Protein AF-A0A5K1G0Y9-F1 (afdb_monomer)

Radius of gyration: 35.37 Å; Cα contacts (8 Å, |Δi|>4): 21; chains: 1; bounding box: 94×56×49 Å

Solvent-accessible surface area (backbone atoms only — not comparable to full-atom values): 6385 Å² total; per-residue (Å²): 86,58,79,58,20,78,75,37,90,98,45,47,35,66,55,52,48,52,44,41,72,70,52,48,51,59,59,64,69,63,53,82,73,71,92,71,69,90,69,72,79,74,79,85,75,79,78,84,72,85,70,90,76,77,75,49,70,69,56,53,50,49,50,48,64,77,64,52,82,66,84,86,76,82,82,73,78,88,80,85,73,87,82,86,90,87,77,90,86,87,135

pLDDT: mean 72.18, std 16.11, range [39.22, 95.25]

Sequence (91 aa):
WSLIAGRMPGRTANGVKNYWNSYLAKRVSAKPAAPELPAAPPPRTVVYRPQAHRVSMRMRELLREMYSPMDQRRLIPPSSSQPLDGAKMAD

Secondary structure (DSSP, 8-state):
-HHHHTTSTT--HHHHHHHIIIIIHHHHHTS---------PPP-------------HHHHHHHHHHT----TTS-----------------

Foldseek 3Di:
DQVVQVVPPPDHPVNVVVCCVPPVVVVVVPPPDDPDDPDDDDPPPPPDDDDPDDQDPVNVVVCCVVPVPDDPPPPDDPDDDDDDDDDDDDD

Organism: NCBI:txid210225

Structure (mmCIF, N/CA/C/O backbone):
data_AF-A0A5K1G0Y9-F1
#
_entry.id   AF-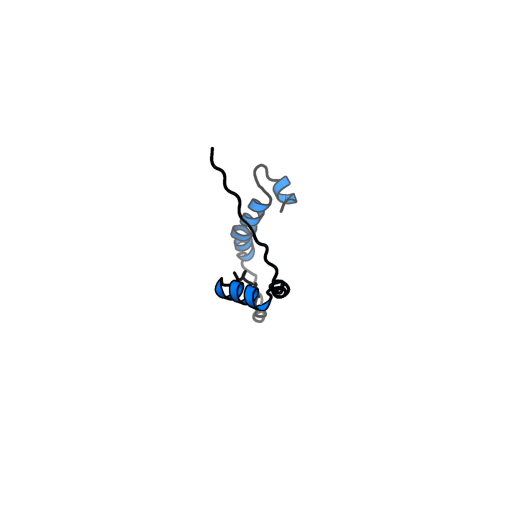A0A5K1G0Y9-F1
#
loop_
_atom_site.group_PDB
_atom_site.id
_atom_site.type_symbol
_atom_site.label_atom_id
_atom_site.label_alt_id
_atom_site.label_comp_id
_atom_site.label_asym_id
_atom_site.label_entity_id
_atom_site.label_seq_id
_atom_site.pdbx_PDB_ins_code
_atom_site.Cartn_x
_atom_site.Cartn_y
_atom_site.Cartn_z
_atom_site.occupancy
_atom_site.B_iso_or_equiv
_atom_site.auth_seq_id
_atom_site.auth_comp_id
_atom_site.auth_asym_id
_atom_site.auth_atom_id
_atom_site.pdbx_PDB_model_num
ATOM 1 N N . TRP A 1 1 ? -3.303 -1.042 -5.420 1.00 87.88 1 TRP A N 1
ATOM 2 C CA . TRP A 1 1 ? -2.268 -0.120 -5.939 1.00 87.88 1 TRP A CA 1
ATOM 3 C C . TRP A 1 1 ? -2.132 -0.205 -7.456 1.00 87.88 1 TRP A C 1
ATOM 5 O O . TRP A 1 1 ? -2.488 0.765 -8.106 1.00 87.88 1 TRP A O 1
ATOM 15 N N . SER A 1 2 ? -1.712 -1.340 -8.038 1.00 92.19 2 SER A N 1
ATOM 16 C CA . SER A 1 2 ? -1.540 -1.484 -9.501 1.00 92.19 2 SER A CA 1
ATOM 17 C C . SER A 1 2 ? -2.831 -1.280 -10.300 1.00 92.19 2 SER A C 1
ATOM 19 O O . SER A 1 2 ? -2.824 -0.538 -11.272 1.00 92.19 2 SER A O 1
ATOM 21 N N . LEU A 1 3 ? -3.961 -1.821 -9.828 1.00 94.56 3 LEU A N 1
ATOM 22 C CA . LEU A 1 3 ? -5.275 -1.616 -10.459 1.00 94.56 3 LEU A CA 1
ATOM 23 C C . LEU A 1 3 ? -5.717 -0.140 -10.475 1.00 94.56 3 LEU A C 1
ATOM 25 O O . LEU A 1 3 ? -6.375 0.302 -11.408 1.00 94.56 3 LEU A O 1
ATOM 29 N N . ILE A 1 4 ? -5.323 0.633 -9.459 1.00 92.69 4 ILE A N 1
ATOM 30 C CA . ILE A 1 4 ? -5.625 2.070 -9.361 1.00 92.69 4 ILE A CA 1
ATOM 31 C C . ILE A 1 4 ? -4.686 2.866 -10.273 1.00 92.69 4 ILE A C 1
ATOM 33 O O . ILE A 1 4 ? -5.130 3.753 -10.992 1.00 92.69 4 ILE A O 1
ATOM 37 N N . ALA A 1 5 ? -3.395 2.520 -10.280 1.00 94.12 5 ALA A N 1
ATOM 38 C CA . ALA A 1 5 ? -2.402 3.140 -11.153 1.00 94.12 5 ALA A CA 1
ATOM 39 C C . ALA A 1 5 ? -2.721 2.925 -12.642 1.00 94.12 5 ALA A C 1
ATOM 41 O O . ALA A 1 5 ? -2.552 3.846 -13.428 1.00 94.12 5 ALA A O 1
ATOM 42 N N . GLY A 1 6 ? -3.289 1.771 -13.015 1.00 94.00 6 GLY A N 1
ATOM 43 C CA . GLY A 1 6 ? -3.770 1.512 -14.379 1.00 94.00 6 GLY A CA 1
ATOM 44 C C . GLY A 1 6 ? -4.879 2.458 -14.859 1.00 94.00 6 GLY A C 1
ATOM 45 O O . GLY A 1 6 ? -5.160 2.505 -16.049 1.00 94.00 6 GLY A O 1
ATOM 46 N N . ARG A 1 7 ? -5.493 3.232 -13.955 1.00 94.44 7 ARG A N 1
ATOM 47 C CA . ARG A 1 7 ? -6.503 4.255 -14.272 1.00 94.44 7 ARG A CA 1
ATOM 48 C C . ARG A 1 7 ? -5.957 5.689 -14.206 1.00 94.44 7 ARG A C 1
ATOM 50 O O . ARG A 1 7 ? -6.701 6.623 -14.478 1.00 94.44 7 ARG A O 1
ATOM 57 N N . MET A 1 8 ? -4.689 5.883 -13.828 1.00 92.81 8 MET A N 1
ATOM 58 C CA . MET A 1 8 ? -4.044 7.196 -13.707 1.00 92.81 8 MET A CA 1
ATOM 59 C C . MET A 1 8 ? -2.840 7.284 -14.659 1.00 92.81 8 MET A C 1
ATOM 61 O O . MET A 1 8 ? -1.767 6.770 -14.322 1.00 92.81 8 MET A O 1
ATOM 65 N N . PRO A 1 9 ? -2.969 7.938 -15.830 1.00 86.50 9 PRO A N 1
ATOM 66 C CA . PRO A 1 9 ? -1.858 8.064 -16.768 1.00 86.50 9 PRO A CA 1
ATOM 67 C C . PRO A 1 9 ? -0.677 8.781 -16.098 1.00 86.50 9 PRO A C 1
ATOM 69 O O . PRO A 1 9 ? -0.844 9.789 -15.413 1.00 86.50 9 PRO A O 1
ATOM 72 N N . GLY A 1 10 ? 0.525 8.220 -16.237 1.00 87.81 10 GLY A N 1
ATOM 73 C CA . GLY A 1 10 ? 1.742 8.776 -15.634 1.00 87.81 10 GLY A CA 1
ATOM 74 C C . GLY A 1 10 ? 1.908 8.535 -14.126 1.00 87.81 10 GLY A C 1
ATOM 75 O O . GLY A 1 10 ? 2.846 9.061 -13.524 1.00 87.81 10 GLY A O 1
ATOM 76 N N . ARG A 1 11 ? 1.050 7.731 -13.479 1.00 91.75 11 ARG A N 1
ATOM 77 C CA . ARG A 1 11 ? 1.249 7.300 -12.083 1.00 91.75 11 ARG A CA 1
ATOM 78 C C . ARG A 1 11 ? 1.553 5.813 -11.992 1.00 91.75 11 ARG A C 1
ATOM 80 O O . ARG A 1 11 ? 0.911 4.978 -12.611 1.00 91.75 11 ARG A O 1
ATOM 87 N N . THR A 1 12 ? 2.525 5.473 -11.151 1.00 95.25 12 THR A N 1
ATOM 88 C CA . THR A 1 12 ? 2.898 4.084 -10.869 1.00 95.25 12 THR A CA 1
ATOM 89 C C . THR A 1 12 ? 2.224 3.588 -9.596 1.00 95.25 12 THR A C 1
ATOM 91 O O . THR A 1 12 ? 1.864 4.372 -8.711 1.00 95.25 12 THR A O 1
ATOM 94 N N . ALA A 1 13 ? 2.113 2.266 -9.450 1.00 93.69 13 ALA A N 1
ATOM 95 C CA . ALA A 1 13 ? 1.587 1.639 -8.237 1.00 93.69 13 ALA A CA 1
ATOM 96 C C . ALA A 1 13 ? 2.309 2.126 -6.964 1.00 93.69 13 ALA A C 1
ATOM 98 O O . ALA A 1 13 ? 1.674 2.321 -5.926 1.00 93.69 13 ALA A O 1
ATOM 99 N N . ASN A 1 14 ? 3.620 2.381 -7.057 1.00 93.44 14 ASN A N 1
ATOM 100 C CA . ASN A 1 14 ? 4.425 2.875 -5.942 1.00 93.44 14 ASN A CA 1
ATOM 101 C C . ASN A 1 14 ? 4.149 4.355 -5.616 1.00 93.44 14 ASN A C 1
ATOM 103 O O . ASN A 1 14 ? 4.170 4.743 -4.451 1.00 93.44 14 ASN A O 1
ATOM 107 N N . GLY A 1 15 ? 3.823 5.174 -6.619 1.00 93.00 15 GLY A N 1
ATOM 108 C CA . GLY A 1 15 ? 3.395 6.559 -6.409 1.00 93.00 15 GLY A CA 1
ATOM 109 C C . GLY A 1 15 ? 2.055 6.645 -5.677 1.00 93.00 15 GLY A C 1
ATOM 110 O O . GLY A 1 15 ? 1.927 7.403 -4.717 1.00 93.00 15 GLY A O 1
ATOM 111 N N . VAL A 1 16 ? 1.091 5.798 -6.058 1.00 92.62 16 VAL A N 1
ATOM 112 C CA . VAL A 1 16 ? -0.178 5.664 -5.321 1.00 92.62 16 VAL A CA 1
ATOM 113 C C . VAL A 1 16 ? 0.110 5.245 -3.870 1.00 92.62 16 VAL A C 1
ATOM 115 O O . VAL A 1 16 ? -0.467 5.831 -2.955 1.00 92.62 16 VAL A O 1
ATOM 118 N N . LYS A 1 17 ? 1.083 4.331 -3.663 1.00 93.12 17 LYS A N 1
ATOM 119 C CA . LYS A 1 17 ? 1.633 3.914 -2.350 1.00 93.12 17 LYS A CA 1
ATOM 120 C C . LYS A 1 17 ? 2.013 5.039 -1.436 1.00 93.12 17 LYS A C 1
ATOM 122 O O . LYS A 1 17 ? 1.481 5.163 -0.330 1.00 93.12 17 LYS A O 1
ATOM 127 N N . ASN A 1 18 ? 2.898 5.874 -1.928 1.00 93.44 18 ASN A N 1
ATOM 128 C CA . ASN A 1 18 ? 3.385 6.980 -1.136 1.00 93.44 18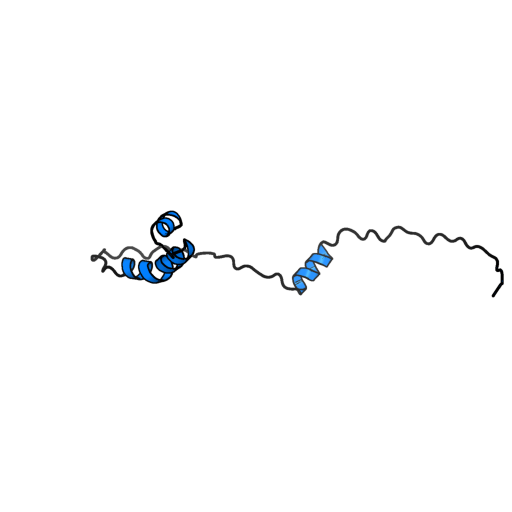 ASN A CA 1
ATOM 129 C C . ASN A 1 18 ? 2.286 8.020 -0.889 1.00 93.44 18 ASN A C 1
ATOM 131 O O . ASN A 1 18 ? 2.172 8.523 0.225 1.00 93.44 18 ASN A O 1
ATOM 135 N N . TYR A 1 19 ? 1.423 8.286 -1.873 1.00 91.88 19 TYR A N 1
ATOM 136 C CA . TYR A 1 19 ? 0.351 9.268 -1.717 1.00 91.88 19 TYR A CA 1
ATOM 137 C C . TYR A 1 19 ? -0.672 8.874 -0.641 1.00 91.88 19 TYR A C 1
ATOM 139 O O . TYR A 1 19 ? -1.042 9.699 0.196 1.00 91.88 19 TYR A O 1
ATOM 147 N N . TRP A 1 20 ? -1.086 7.605 -0.601 1.00 90.75 20 TRP A N 1
ATOM 148 C CA . TRP A 1 20 ? -2.001 7.134 0.438 1.00 90.75 20 TRP A CA 1
ATOM 149 C C . TRP A 1 20 ? -1.377 7.218 1.835 1.00 90.75 20 TRP A C 1
ATOM 151 O O . TRP A 1 20 ? -1.957 7.832 2.730 1.00 90.75 20 TRP A O 1
ATOM 161 N N . ASN A 1 21 ? -0.176 6.656 2.002 1.00 88.19 21 ASN A N 1
ATOM 162 C CA . ASN A 1 21 ? 0.481 6.561 3.307 1.00 88.19 21 ASN A CA 1
ATOM 163 C C . ASN A 1 21 ? 0.847 7.931 3.895 1.00 88.19 21 ASN A C 1
ATOM 165 O O . ASN A 1 21 ? 0.802 8.108 5.110 1.00 88.19 21 ASN A O 1
ATOM 169 N N . SER A 1 22 ? 1.216 8.902 3.055 1.00 87.62 22 SER A N 1
ATOM 170 C CA . SER A 1 22 ? 1.710 10.200 3.528 1.00 87.62 22 SER A CA 1
ATOM 171 C C . SER A 1 22 ? 0.653 11.305 3.539 1.00 87.62 22 SER A C 1
ATOM 173 O O . SER A 1 22 ? 0.730 12.181 4.404 1.00 87.62 22 SER A O 1
ATOM 175 N N . TYR A 1 23 ? -0.308 11.286 2.607 1.00 86.06 23 TYR A N 1
ATOM 176 C CA . TYR A 1 23 ? -1.237 12.399 2.378 1.00 86.06 23 TYR A CA 1
ATOM 177 C C . TYR A 1 23 ? -2.696 12.037 2.679 1.00 86.06 23 TYR A C 1
ATOM 179 O O . TYR A 1 23 ? -3.340 12.717 3.477 1.00 86.06 23 TYR A O 1
ATOM 187 N N . LEU A 1 24 ? -3.228 10.958 2.094 1.00 85.44 24 LEU A N 1
ATOM 188 C CA . LEU A 1 24 ? -4.648 10.617 2.268 1.00 85.44 24 LEU A CA 1
ATOM 189 C C . LEU A 1 24 ? -4.962 10.048 3.655 1.00 85.44 24 LEU A C 1
ATOM 191 O O . LEU A 1 24 ? -5.975 10.434 4.231 1.00 85.44 24 LEU A O 1
ATOM 195 N N . ALA A 1 25 ? -4.085 9.213 4.226 1.00 81.69 25 ALA A N 1
ATOM 196 C CA . ALA A 1 25 ? -4.294 8.628 5.554 1.00 81.69 25 ALA A CA 1
ATOM 197 C C . ALA A 1 25 ? -4.556 9.703 6.627 1.00 81.69 25 ALA A C 1
ATOM 199 O O . ALA A 1 25 ? -5.486 9.588 7.417 1.00 81.69 25 ALA A O 1
ATOM 200 N N . LYS A 1 26 ? -3.802 10.809 6.587 1.00 78.31 26 LYS A N 1
ATOM 201 C CA . LYS A 1 26 ? -3.959 11.933 7.524 1.00 78.31 26 LYS A CA 1
ATOM 202 C C . LYS A 1 26 ? -5.264 12.700 7.313 1.00 78.31 26 LYS A C 1
ATOM 204 O O . LYS A 1 26 ? -5.863 13.154 8.278 1.00 78.31 26 LYS A O 1
ATOM 209 N N . ARG A 1 27 ? -5.713 12.851 6.062 1.00 80.31 27 ARG A N 1
ATOM 210 C CA . ARG A 1 27 ? -6.934 13.603 5.727 1.00 80.31 27 ARG 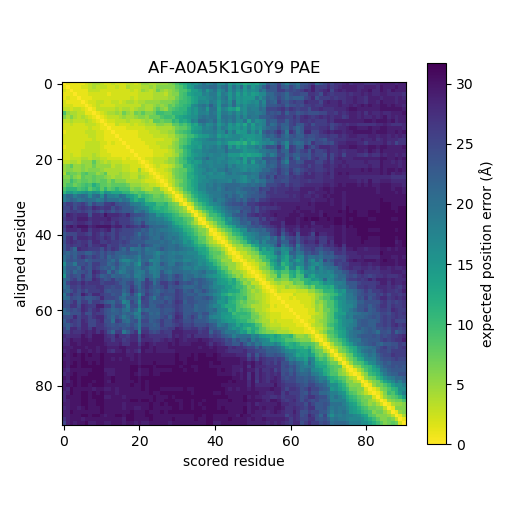A CA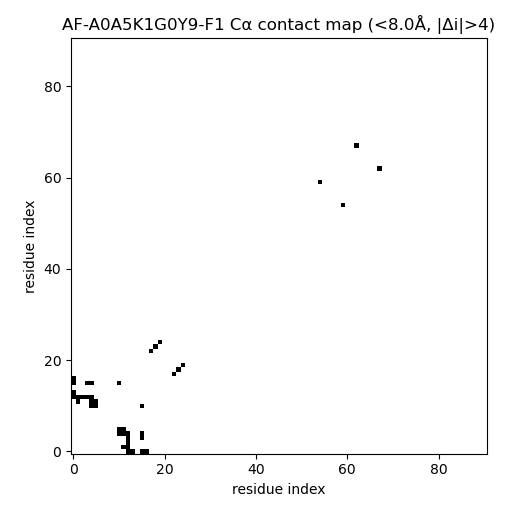 1
ATOM 211 C C . ARG A 1 27 ? -8.212 12.827 6.028 1.00 80.31 27 ARG A C 1
ATOM 213 O O . ARG A 1 27 ? -9.209 13.446 6.377 1.00 80.31 27 ARG A O 1
ATOM 220 N N . VAL A 1 28 ? -8.185 11.501 5.908 1.00 76.75 28 VAL A N 1
ATOM 221 C CA . VAL A 1 28 ? -9.338 10.647 6.232 1.00 76.75 28 VAL A CA 1
ATOM 222 C C . VAL A 1 28 ? -9.512 10.517 7.749 1.00 76.75 28 VAL A C 1
ATOM 224 O O . VAL A 1 28 ? -10.635 10.626 8.231 1.00 76.75 28 VAL A O 1
ATOM 227 N N . SER A 1 29 ? -8.420 10.386 8.512 1.00 67.25 29 SER A N 1
ATOM 228 C CA . SER A 1 29 ? -8.466 10.367 9.986 1.00 67.25 29 SER A CA 1
ATOM 229 C C . SER A 1 29 ? -8.781 11.725 10.623 1.00 67.25 29 SER A C 1
ATOM 231 O O . SER A 1 29 ? -9.171 11.769 11.781 1.00 67.25 29 SER A O 1
ATOM 233 N N . ALA A 1 30 ? -8.613 12.829 9.890 1.00 64.12 30 ALA A N 1
ATOM 234 C CA . ALA A 1 30 ? -8.920 14.179 10.369 1.00 64.12 30 ALA A CA 1
ATOM 235 C C . ALA A 1 30 ? -10.406 14.563 10.237 1.00 64.12 30 ALA A C 1
ATOM 237 O O . ALA A 1 30 ? -10.769 15.702 10.528 1.00 64.12 30 ALA A O 1
ATOM 238 N N . LYS A 1 31 ? -11.280 13.650 9.791 1.00 63.00 31 LYS A N 1
ATOM 239 C CA . LYS A 1 31 ? -12.724 13.874 9.891 1.00 63.00 31 LYS A CA 1
ATOM 240 C C . LYS A 1 31 ? -13.077 13.890 11.385 1.00 63.00 31 LYS A C 1
ATOM 242 O O . LYS A 1 31 ? -12.722 12.922 12.055 1.00 63.00 31 LYS A O 1
ATOM 247 N N . PRO A 1 32 ? -13.707 14.956 11.921 1.00 55.25 32 PRO A N 1
ATOM 248 C CA . PRO A 1 32 ? -14.027 15.014 13.338 1.00 55.25 32 PRO A CA 1
ATOM 249 C C . PRO A 1 32 ? -14.894 13.805 13.657 1.00 55.25 32 PRO A C 1
ATOM 251 O O . PRO A 1 32 ? -15.985 13.646 13.102 1.00 55.25 32 PRO A O 1
ATOM 254 N N . ALA A 1 33 ? -14.347 12.916 14.481 1.00 54.28 33 ALA A N 1
ATOM 255 C CA . ALA A 1 33 ? -15.111 11.842 15.063 1.00 54.28 33 ALA A CA 1
ATOM 256 C C . ALA A 1 33 ? -16.309 12.498 15.752 1.00 54.28 33 ALA A C 1
ATOM 258 O O . ALA A 1 33 ? -16.152 13.447 16.526 1.00 54.28 33 ALA A O 1
ATOM 259 N N . ALA A 1 34 ? -17.508 12.011 15.436 1.00 59.31 34 ALA A N 1
ATOM 260 C CA . ALA A 1 34 ? -18.642 12.166 16.331 1.00 59.31 34 ALA A CA 1
ATOM 261 C C . ALA A 1 34 ? -18.180 11.813 17.760 1.00 59.31 34 ALA A C 1
ATOM 263 O O . ALA A 1 34 ? -17.244 11.019 17.889 1.00 59.31 34 ALA A O 1
ATOM 264 N N . PRO A 1 35 ? -18.770 12.399 18.816 1.00 52.00 35 PRO A N 1
ATOM 265 C CA . PRO A 1 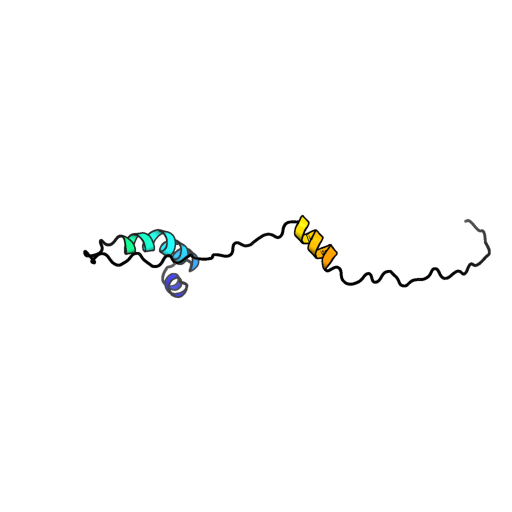35 ? -18.335 12.163 20.185 1.00 52.00 35 PRO A CA 1
ATOM 266 C C . PRO A 1 35 ? -18.604 10.700 20.558 1.00 52.00 35 PRO A C 1
ATOM 268 O O . PRO A 1 35 ? -19.643 10.360 21.115 1.00 52.00 35 PRO A O 1
ATOM 271 N N . GLU A 1 36 ? -17.679 9.814 20.204 1.00 54.47 36 GLU A N 1
ATOM 272 C CA . GLU A 1 36 ? -17.627 8.475 20.743 1.00 54.47 36 GLU A CA 1
ATOM 273 C C . GLU A 1 36 ? -17.132 8.607 22.179 1.00 54.47 36 GLU A C 1
ATOM 275 O O . GLU A 1 36 ? -16.087 9.201 22.461 1.00 54.47 36 GLU A O 1
ATOM 280 N N . LEU A 1 37 ? -17.971 8.093 23.077 1.00 64.81 37 LEU A N 1
ATOM 281 C CA . LEU A 1 37 ? -17.705 7.786 24.479 1.00 64.81 37 LEU A CA 1
ATOM 282 C C . LEU A 1 37 ? -16.255 7.320 24.691 1.00 64.81 37 LEU A C 1
ATOM 284 O O . LEU A 1 37 ? -15.685 6.740 23.769 1.00 64.81 37 LEU A O 1
ATOM 288 N N . PRO A 1 38 ? -15.663 7.513 25.887 1.00 52.06 38 PRO A N 1
ATOM 289 C CA . PRO A 1 38 ? -14.262 7.192 26.149 1.00 52.06 38 PRO A CA 1
ATOM 290 C C . PRO A 1 38 ? -14.013 5.690 25.959 1.00 52.06 38 PRO A C 1
ATOM 292 O O . PRO A 1 38 ? -14.126 4.889 26.886 1.00 52.06 38 PRO A O 1
ATOM 295 N 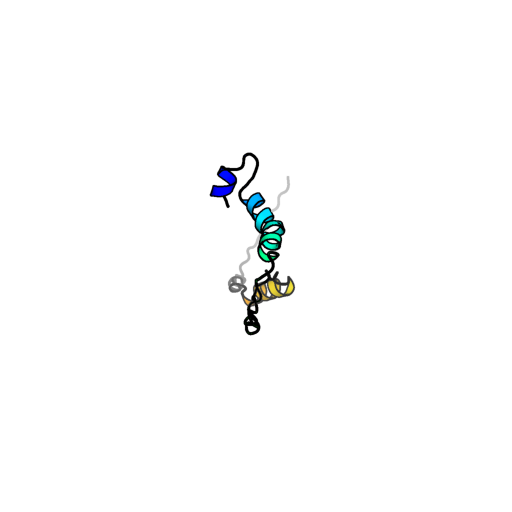N . ALA A 1 39 ? -13.697 5.311 24.724 1.00 62.88 39 ALA A N 1
ATOM 296 C CA . ALA A 1 39 ? -13.283 3.982 24.356 1.00 62.88 39 ALA A CA 1
ATOM 297 C C . ALA A 1 39 ? -11.973 3.731 25.091 1.00 62.88 39 ALA A C 1
ATOM 299 O O . ALA A 1 39 ? -11.037 4.534 25.018 1.00 62.88 39 ALA A O 1
ATOM 300 N N . ALA A 1 40 ? -11.962 2.640 25.855 1.00 68.38 40 ALA A N 1
ATOM 301 C CA . ALA A 1 40 ? -10.815 2.156 26.600 1.00 68.38 40 ALA A CA 1
ATOM 302 C C . ALA A 1 40 ? -9.518 2.326 25.788 1.00 68.38 40 ALA A C 1
ATOM 304 O O . ALA A 1 40 ? -9.542 2.152 24.564 1.00 68.38 40 ALA A O 1
ATOM 305 N N . PRO A 1 41 ? -8.389 2.668 26.441 1.00 71.38 41 PRO A N 1
ATOM 306 C CA . PRO A 1 41 ? -7.141 2.922 25.738 1.00 71.38 41 PRO A CA 1
ATOM 307 C C . PRO A 1 41 ? -6.850 1.747 24.798 1.00 71.38 41 PRO A C 1
ATOM 309 O O . PRO A 1 41 ? -6.932 0.595 25.243 1.00 71.38 41 PRO A O 1
ATOM 312 N N . PRO A 1 42 ? -6.547 2.008 23.511 1.00 66.75 42 PRO A N 1
ATOM 313 C CA . PRO A 1 42 ? -6.278 0.941 22.564 1.00 66.75 42 PRO A CA 1
ATOM 314 C C . PRO A 1 42 ? -5.189 0.042 23.155 1.00 66.75 42 PRO A C 1
ATOM 316 O O . PRO A 1 42 ? -4.235 0.563 23.753 1.00 66.75 42 PRO A O 1
ATOM 319 N N . PRO A 1 43 ? -5.319 -1.293 23.041 1.00 66.94 43 PRO A N 1
ATOM 320 C CA . PRO A 1 43 ? -4.313 -2.195 23.572 1.00 66.94 43 PRO A CA 1
ATOM 321 C C . PRO A 1 43 ? -2.962 -1.763 23.012 1.00 66.94 43 PRO A C 1
ATOM 323 O O . PRO A 1 43 ? -2.829 -1.528 21.809 1.00 66.94 43 PRO A O 1
ATOM 326 N N . ARG A 1 44 ? -1.972 -1.588 23.893 1.00 64.62 44 ARG A N 1
ATOM 327 C CA . ARG A 1 44 ? -0.612 -1.186 23.522 1.00 64.62 44 ARG A CA 1
ATOM 328 C C . ARG A 1 44 ? -0.010 -2.279 22.641 1.00 64.62 44 ARG A C 1
ATOM 330 O O . ARG A 1 44 ? 0.662 -3.181 23.129 1.00 64.62 44 ARG A O 1
ATOM 337 N N . THR A 1 45 ? -0.267 -2.231 21.340 1.00 69.88 45 THR A N 1
ATOM 338 C CA . THR A 1 45 ? 0.337 -3.147 20.379 1.00 69.88 45 THR A CA 1
ATOM 339 C C . THR A 1 45 ? 1.795 -2.746 20.225 1.00 69.88 45 THR A C 1
ATOM 341 O O . THR A 1 45 ? 2.117 -1.788 19.519 1.00 69.88 45 THR A O 1
ATOM 344 N N . VAL A 1 46 ? 2.688 -3.457 20.914 1.00 75.56 46 VAL A N 1
ATOM 345 C CA . VAL A 1 46 ? 4.131 -3.347 20.690 1.00 75.56 46 VAL A CA 1
ATOM 346 C C . VAL A 1 46 ? 4.413 -3.957 19.321 1.00 75.56 46 VAL A C 1
ATOM 348 O O . VAL A 1 46 ? 4.497 -5.172 19.163 1.00 75.56 46 VAL A O 1
ATOM 351 N N . VAL A 1 47 ? 4.496 -3.109 18.297 1.00 77.56 47 VAL A N 1
ATOM 352 C CA . VAL A 1 47 ? 4.832 -3.545 16.940 1.00 77.56 47 VAL A CA 1
ATOM 353 C C . VAL A 1 47 ? 6.317 -3.907 16.916 1.00 77.56 47 VAL A C 1
ATOM 355 O O . VAL A 1 47 ? 7.172 -3.040 16.738 1.00 77.56 47 VAL A O 1
ATOM 358 N N . TYR A 1 48 ? 6.632 -5.190 17.097 1.00 74.31 48 TYR A N 1
ATOM 359 C CA . TYR A 1 48 ? 7.998 -5.692 16.978 1.00 74.31 48 TYR A CA 1
ATOM 360 C C . TYR A 1 48 ? 8.408 -5.707 15.500 1.00 74.31 48 TYR A C 1
ATOM 362 O O . TYR A 1 48 ? 8.054 -6.610 14.744 1.00 74.31 48 TYR A O 1
ATOM 370 N N . ARG A 1 49 ? 9.120 -4.662 15.062 1.00 74.75 49 ARG A N 1
ATOM 371 C CA . ARG A 1 49 ? 9.746 -4.610 13.734 1.00 74.75 49 ARG A CA 1
ATOM 372 C C . ARG A 1 49 ? 11.191 -5.073 13.878 1.00 74.75 49 ARG A C 1
ATOM 374 O O . ARG A 1 49 ? 12.001 -4.285 14.374 1.00 74.75 49 ARG A O 1
ATOM 381 N N . PRO A 1 50 ? 11.535 -6.307 13.475 1.00 76.50 50 PRO A N 1
ATOM 382 C CA . PRO A 1 50 ? 12.921 -6.737 13.501 1.00 76.50 50 PRO A CA 1
ATOM 383 C C . PRO A 1 50 ? 13.721 -5.830 12.565 1.00 76.50 50 PRO A C 1
ATOM 385 O O . PRO A 1 50 ? 13.472 -5.769 11.362 1.00 76.50 50 PRO A O 1
ATOM 388 N N . GLN A 1 51 ? 14.657 -5.076 13.135 1.00 76.12 51 GLN A N 1
ATOM 389 C CA . GLN A 1 51 ? 15.630 -4.332 12.348 1.00 76.12 51 GLN A CA 1
ATOM 390 C C . GLN A 1 51 ? 16.599 -5.328 11.715 1.00 76.12 51 GLN A C 1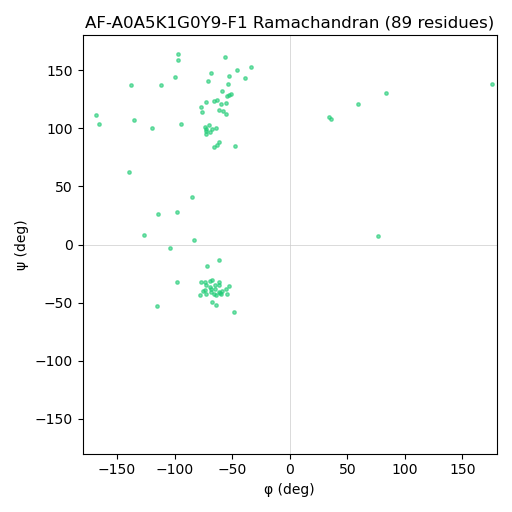
ATOM 392 O O . GLN A 1 51 ? 16.998 -6.304 12.357 1.00 76.12 51 GLN A O 1
ATOM 397 N N . ALA A 1 52 ? 16.991 -5.087 10.464 1.00 71.88 52 ALA A N 1
ATOM 398 C CA . ALA A 1 52 ? 18.032 -5.872 9.818 1.00 71.88 52 ALA A CA 1
ATOM 399 C C . ALA A 1 52 ? 19.353 -5.650 10.571 1.00 71.88 52 ALA A C 1
ATOM 401 O O . ALA A 1 52 ? 20.016 -4.626 10.406 1.00 71.88 52 ALA A O 1
ATOM 402 N N . HIS A 1 53 ? 19.718 -6.595 11.433 1.00 74.75 53 HIS A N 1
ATOM 403 C CA . HIS A 1 53 ? 20.965 -6.530 12.178 1.00 74.75 53 HIS A CA 1
ATOM 404 C C . HIS A 1 53 ? 22.111 -6.926 11.249 1.00 74.75 53 HIS A C 1
ATOM 406 O O . HIS A 1 53 ? 22.170 -8.048 10.744 1.00 74.75 53 HIS A O 1
ATOM 412 N N . ARG A 1 54 ? 23.044 -6.000 11.016 1.00 77.06 54 ARG A N 1
ATOM 413 C CA . ARG A 1 54 ? 24.319 -6.336 10.382 1.00 77.06 54 ARG A CA 1
ATOM 414 C C . ARG A 1 54 ? 25.184 -7.029 11.427 1.00 77.06 54 ARG A C 1
ATOM 416 O O . ARG A 1 54 ? 25.560 -6.412 12.419 1.00 77.06 54 ARG A O 1
ATOM 423 N N . VAL A 1 55 ? 25.480 -8.309 11.209 1.00 79.06 55 VAL A N 1
ATOM 424 C CA . VAL A 1 55 ? 26.421 -9.059 12.050 1.00 79.06 55 VAL A CA 1
ATOM 425 C C . VAL A 1 55 ? 27.749 -8.301 12.071 1.00 79.06 55 VAL A C 1
ATOM 427 O O . VAL A 1 55 ? 28.321 -8.039 11.010 1.00 79.06 55 VAL A O 1
ATOM 430 N N . SER A 1 56 ? 28.209 -7.920 13.268 1.00 83.44 56 SER A N 1
ATOM 431 C CA . SER A 1 56 ? 29.508 -7.265 13.465 1.00 83.44 56 SER A CA 1
ATOM 432 C C . SER A 1 56 ? 30.618 -8.089 12.813 1.00 83.44 56 SER A C 1
ATOM 434 O O . SER A 1 56 ? 30.567 -9.317 12.849 1.00 83.44 56 SER A O 1
ATOM 436 N N . MET A 1 57 ? 31.643 -7.434 12.262 1.00 79.94 57 MET A N 1
ATOM 437 C CA . MET A 1 57 ? 32.794 -8.129 11.672 1.00 79.94 57 MET A CA 1
ATOM 438 C C . MET A 1 57 ? 33.443 -9.091 12.672 1.00 79.94 57 MET A C 1
ATOM 440 O O . MET A 1 57 ? 33.727 -10.226 12.310 1.00 79.94 57 MET A O 1
ATOM 444 N N . ARG A 1 58 ? 33.520 -8.703 13.954 1.00 83.19 58 ARG A N 1
ATOM 445 C CA . ARG A 1 58 ? 34.004 -9.574 15.035 1.00 83.19 58 ARG A CA 1
ATOM 446 C C . ARG A 1 58 ? 33.140 -10.824 15.205 1.00 83.19 58 ARG A C 1
ATOM 448 O O . ARG A 1 58 ? 33.663 -11.910 15.396 1.00 83.19 58 ARG A O 1
ATOM 455 N N . MET A 1 59 ? 31.818 -10.689 15.114 1.00 79.19 59 MET A N 1
ATOM 456 C CA . MET A 1 59 ? 30.897 -11.827 15.216 1.00 79.19 59 MET A CA 1
ATOM 457 C C . MET A 1 59 ? 30.951 -12.703 13.957 1.00 79.19 59 MET A C 1
ATOM 459 O O . MET A 1 59 ? 30.854 -13.918 14.045 1.00 79.19 59 MET A O 1
ATOM 463 N N . ARG A 1 60 ? 31.156 -12.106 12.779 1.00 82.00 60 ARG A N 1
ATOM 464 C CA . ARG A 1 60 ? 31.361 -12.844 11.527 1.00 82.00 60 ARG A CA 1
ATOM 465 C C . ARG A 1 60 ? 32.651 -13.667 11.561 1.00 82.00 60 ARG A C 1
ATOM 467 O O . ARG A 1 60 ? 32.667 -14.778 11.045 1.00 82.00 60 ARG A O 1
ATOM 474 N N . GLU A 1 61 ? 33.706 -13.127 12.158 1.00 84.62 61 GLU A N 1
ATOM 475 C CA . GLU A 1 61 ? 34.992 -13.803 12.333 1.00 84.62 61 GLU A CA 1
ATOM 476 C C . GLU A 1 61 ? 34.909 -14.903 13.397 1.00 84.62 61 GLU A C 1
ATOM 478 O O . GLU A 1 61 ? 35.312 -16.029 13.133 1.00 84.62 61 GLU A O 1
ATOM 483 N N . LEU A 1 62 ? 34.241 -14.640 14.526 1.00 85.62 62 LEU A N 1
ATOM 484 C CA . LEU A 1 62 ? 33.942 -15.669 15.528 1.00 85.62 62 LEU A CA 1
ATOM 485 C C . LEU A 1 62 ? 33.105 -16.817 14.955 1.00 85.62 62 LEU A C 1
ATOM 487 O O . LEU A 1 62 ? 33.405 -17.972 15.216 1.00 85.62 62 LEU A O 1
ATOM 491 N N . LEU A 1 63 ? 32.086 -16.535 14.140 1.00 84.31 63 LEU A N 1
ATOM 492 C CA . LEU A 1 63 ? 31.291 -17.584 13.494 1.00 84.31 63 LEU A CA 1
ATOM 493 C C . LEU A 1 63 ? 32.096 -18.369 12.447 1.00 84.31 63 LEU A C 1
ATOM 495 O O . LEU A 1 63 ? 31.846 -19.555 12.265 1.00 84.31 63 LEU A O 1
ATOM 499 N N . ARG A 1 64 ? 33.069 -17.733 11.783 1.00 82.12 64 ARG A N 1
ATOM 500 C CA . ARG A 1 64 ? 34.000 -18.399 10.858 1.00 82.12 64 ARG A CA 1
ATOM 501 C C . ARG A 1 64 ? 34.954 -19.341 11.596 1.00 82.12 64 ARG A C 1
ATOM 503 O O . ARG A 1 64 ? 35.193 -20.433 11.101 1.00 82.12 64 ARG A O 1
ATOM 510 N N . GLU A 1 65 ? 35.462 -18.927 12.751 1.00 82.94 65 GLU A N 1
ATOM 511 C CA . GLU A 1 65 ? 36.306 -19.749 13.629 1.00 82.94 65 GLU A CA 1
ATOM 512 C C . GLU A 1 65 ? 35.509 -20.910 14.243 1.00 82.94 65 GLU A C 1
ATOM 514 O O . GLU A 1 65 ? 35.902 -22.068 14.149 1.00 82.94 65 GLU A O 1
ATOM 519 N N . MET A 1 66 ? 34.337 -20.616 14.815 1.00 81.19 66 MET A N 1
ATOM 520 C CA . MET A 1 66 ? 33.518 -21.594 15.539 1.00 81.19 66 MET A CA 1
ATOM 521 C C . MET A 1 66 ? 32.883 -22.660 14.640 1.00 81.19 66 MET A C 1
ATOM 523 O O . MET A 1 66 ? 32.661 -23.778 15.096 1.00 81.19 66 MET A O 1
ATOM 527 N N . TYR A 1 67 ? 32.567 -22.318 13.389 1.00 73.25 67 TYR A N 1
ATOM 528 C CA . TYR A 1 67 ? 31.949 -23.225 12.415 1.00 73.25 67 TYR A CA 1
ATOM 529 C C . TYR A 1 67 ? 32.873 -23.520 11.227 1.00 73.25 67 TYR A C 1
ATOM 531 O O . TYR A 1 67 ? 32.396 -23.831 10.133 1.00 73.25 67 TYR A O 1
ATOM 539 N N . SER A 1 68 ? 34.192 -23.421 11.422 1.00 74.06 68 SER A N 1
ATOM 540 C CA . SER A 1 68 ? 35.163 -23.850 10.417 1.00 74.06 68 SER A CA 1
ATOM 541 C C . SER A 1 68 ? 34.967 -25.350 10.136 1.00 74.06 68 SER A C 1
ATOM 543 O O . SER A 1 68 ? 35.035 -26.158 11.069 1.00 74.06 68 SER A O 1
ATOM 545 N N . PRO A 1 69 ? 34.677 -25.764 8.889 1.00 66.50 69 PRO A N 1
ATOM 546 C CA . PRO A 1 69 ? 34.533 -27.169 8.559 1.00 66.50 69 PRO A CA 1
ATOM 547 C C . PRO A 1 69 ? 35.918 -27.809 8.634 1.00 66.50 69 PRO A C 1
ATOM 549 O O . PRO A 1 69 ? 36.728 -27.595 7.742 1.00 66.50 69 PRO A O 1
ATOM 552 N N . MET A 1 70 ? 36.163 -28.540 9.725 1.00 63.28 70 MET A N 1
ATOM 553 C CA . MET A 1 70 ? 37.183 -29.579 9.915 1.00 63.28 70 MET A CA 1
ATOM 554 C C . MET A 1 70 ? 38.503 -29.355 9.165 1.00 63.28 70 MET A C 1
ATOM 556 O O . MET A 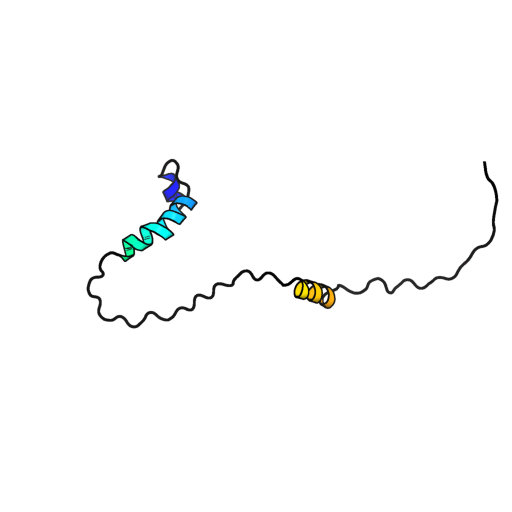1 70 ? 38.575 -29.556 7.957 1.00 63.28 70 MET A O 1
ATOM 560 N N . ASP A 1 71 ? 39.569 -29.057 9.912 1.00 60.84 71 ASP A N 1
ATOM 561 C CA . ASP A 1 71 ? 40.962 -29.016 9.450 1.00 60.84 71 ASP A CA 1
ATOM 562 C C . ASP A 1 71 ? 41.363 -30.251 8.616 1.00 60.84 71 ASP A C 1
ATOM 564 O O . ASP A 1 71 ? 41.990 -31.201 9.089 1.00 60.84 71 ASP A O 1
ATOM 568 N N . GLN A 1 72 ? 41.080 -30.216 7.316 1.00 52.88 72 GLN A N 1
ATOM 569 C CA . GLN A 1 72 ? 41.459 -31.244 6.351 1.00 52.88 72 GLN A CA 1
ATOM 570 C C . GLN A 1 72 ? 42.887 -30.998 5.835 1.00 52.88 72 GLN A C 1
ATOM 572 O O . GLN A 1 72 ? 43.182 -31.113 4.649 1.00 52.88 72 GLN A O 1
ATOM 577 N N . ARG A 1 73 ? 43.790 -30.605 6.742 1.00 53.22 73 ARG A N 1
ATOM 578 C CA . ARG A 1 73 ? 45.228 -30.406 6.481 1.00 53.22 73 ARG A CA 1
ATOM 579 C C . ARG A 1 73 ? 46.134 -31.186 7.436 1.00 53.22 73 ARG A C 1
ATOM 581 O O . ARG A 1 73 ? 47.347 -31.021 7.391 1.00 53.22 73 ARG A O 1
ATOM 588 N N . ARG A 1 74 ? 45.578 -32.073 8.271 1.00 51.28 74 ARG A N 1
ATOM 589 C CA . ARG A 1 74 ? 46.343 -32.941 9.190 1.00 51.28 74 ARG A CA 1
ATOM 590 C C . ARG A 1 74 ? 46.585 -34.369 8.683 1.00 51.28 74 ARG A C 1
ATOM 592 O O . ARG A 1 74 ? 46.735 -35.272 9.494 1.00 51.28 74 ARG A O 1
ATOM 599 N N . LEU A 1 75 ? 46.642 -34.605 7.372 1.00 50.03 75 LEU A N 1
ATOM 600 C CA . LEU A 1 75 ? 46.970 -35.936 6.836 1.00 50.03 75 LEU A CA 1
ATOM 601 C C . LEU A 1 75 ? 47.891 -35.858 5.614 1.00 50.03 75 LEU A C 1
ATOM 603 O O . LEU A 1 75 ? 47.526 -36.287 4.528 1.00 50.03 75 LEU A O 1
ATOM 607 N N . ILE A 1 76 ? 49.101 -35.327 5.789 1.00 46.31 76 ILE A N 1
ATOM 608 C CA . ILE A 1 76 ? 50.241 -35.740 4.960 1.00 46.31 76 ILE A CA 1
ATOM 609 C C . ILE A 1 76 ? 51.424 -35.942 5.917 1.00 46.31 76 ILE A C 1
ATOM 611 O O . ILE A 1 76 ? 51.927 -34.956 6.457 1.00 46.31 76 ILE A O 1
ATOM 615 N N . PRO A 1 77 ? 51.847 -37.186 6.208 1.00 49.03 77 PRO A N 1
ATOM 616 C CA . PRO A 1 77 ? 53.096 -37.408 6.925 1.00 49.03 77 PRO A CA 1
ATOM 617 C C . PRO A 1 77 ? 54.268 -37.009 6.011 1.00 49.03 77 PRO A C 1
ATOM 619 O O . PRO A 1 77 ? 54.169 -37.197 4.795 1.00 49.03 77 PRO A O 1
ATOM 622 N N . PRO A 1 78 ? 55.390 -36.490 6.542 1.00 42.84 78 PRO A N 1
ATOM 623 C CA . PRO A 1 78 ? 56.578 -36.288 5.726 1.00 42.84 78 PRO A CA 1
ATOM 624 C C . PRO A 1 78 ? 57.120 -37.667 5.327 1.00 42.84 78 PRO A C 1
ATOM 626 O O . PRO A 1 78 ? 57.766 -38.350 6.120 1.00 42.84 78 PRO A O 1
ATOM 629 N N . SER A 1 79 ? 56.812 -38.113 4.107 1.00 39.22 79 SER A N 1
ATOM 630 C CA . SER A 1 79 ? 57.434 -39.306 3.539 1.00 39.22 79 SER A CA 1
ATOM 631 C C . SER A 1 79 ? 58.867 -38.952 3.150 1.00 39.22 79 SER A C 1
ATOM 633 O O . SER A 1 79 ? 59.135 -38.268 2.166 1.00 39.22 79 SER A O 1
ATOM 635 N N . SER A 1 80 ? 59.772 -39.378 4.024 1.00 54.78 80 SER A N 1
ATOM 636 C CA . SER A 1 80 ? 61.205 -39.495 3.805 1.00 54.78 80 SER A CA 1
ATOM 637 C C . SER A 1 80 ? 61.492 -40.367 2.583 1.00 54.78 80 SER A C 1
ATOM 639 O O . SER A 1 80 ? 61.317 -41.580 2.660 1.00 54.78 80 SER A O 1
ATOM 641 N N . SER A 1 81 ? 62.026 -39.775 1.514 1.00 47.81 81 SER A N 1
ATOM 642 C CA . SER A 1 81 ? 62.899 -40.477 0.563 1.00 47.81 81 SER A CA 1
ATOM 643 C C . SER A 1 81 ? 63.589 -39.486 -0.381 1.00 47.81 81 SER A C 1
ATOM 645 O O . SER A 1 81 ? 62.942 -38.852 -1.211 1.00 47.81 81 SER A O 1
ATOM 647 N N . GLN A 1 82 ? 64.912 -39.361 -0.224 1.00 49.44 82 GLN A N 1
ATOM 648 C CA . GLN A 1 82 ? 65.847 -38.782 -1.202 1.00 49.44 82 GLN A CA 1
ATOM 649 C C . GLN A 1 82 ? 65.752 -39.513 -2.561 1.00 49.44 82 GLN A C 1
ATOM 651 O O . GLN A 1 82 ? 65.270 -40.647 -2.608 1.00 49.44 82 GLN A O 1
ATOM 656 N N . PRO A 1 83 ? 66.240 -38.904 -3.657 1.00 49.91 83 PRO A N 1
ATOM 657 C CA . PRO A 1 83 ? 67.555 -39.303 -4.202 1.00 49.91 83 PRO A CA 1
ATOM 658 C C . PRO A 1 83 ? 68.391 -38.075 -4.637 1.00 49.91 83 PRO A C 1
ATOM 660 O O . PRO A 1 83 ? 67.842 -37.035 -4.982 1.00 49.91 83 PRO A O 1
ATOM 663 N N . LEU A 1 84 ? 69.695 -38.008 -4.352 1.00 53.88 84 LEU A N 1
ATOM 664 C CA . LEU A 1 84 ? 70.845 -38.566 -5.089 1.00 53.88 84 LEU A CA 1
ATOM 665 C C . LEU A 1 84 ? 71.003 -38.074 -6.544 1.00 53.88 84 LEU A C 1
ATOM 667 O O . LEU A 1 84 ? 70.166 -38.323 -7.402 1.00 53.88 84 LEU A O 1
ATOM 671 N N . ASP A 1 85 ? 72.177 -37.468 -6.739 1.00 43.50 85 ASP A N 1
ATOM 672 C CA . ASP A 1 85 ? 72.970 -37.277 -7.954 1.00 43.50 85 ASP A CA 1
ATOM 673 C C . ASP A 1 85 ? 72.686 -36.116 -8.912 1.00 43.50 85 ASP A C 1
ATOM 675 O O . ASP A 1 85 ? 71.573 -35.808 -9.326 1.00 43.50 85 ASP A O 1
ATOM 679 N N . GLY A 1 86 ? 73.791 -35.436 -9.230 1.00 54.88 86 GLY A N 1
ATOM 680 C CA . GLY A 1 86 ? 73.853 -34.253 -10.065 1.00 54.88 86 GLY A CA 1
ATOM 681 C C . GLY A 1 86 ? 74.214 -34.535 -11.520 1.00 54.88 86 GLY A C 1
ATOM 682 O O . GLY A 1 86 ? 74.774 -35.567 -11.865 1.00 54.88 86 GLY A O 1
ATOM 683 N N . ALA A 1 87 ? 73.944 -33.536 -12.353 1.00 50.81 87 ALA A N 1
ATOM 684 C CA . ALA A 1 87 ? 74.530 -33.293 -13.671 1.00 50.81 87 ALA A CA 1
ATOM 685 C C . ALA A 1 87 ? 74.141 -31.843 -14.025 1.00 50.81 87 ALA A C 1
ATOM 687 O O . ALA A 1 87 ? 72.962 -31.522 -14.102 1.00 50.81 87 ALA A O 1
ATOM 688 N N . LYS A 1 88 ? 75.044 -30.858 -13.937 1.00 51.91 88 LYS A N 1
ATOM 689 C CA . LYS A 1 88 ? 75.886 -30.367 -15.045 1.00 51.91 88 LYS A CA 1
ATOM 690 C C . LYS A 1 88 ? 75.160 -30.384 -16.400 1.00 51.91 88 LYS A C 1
ATOM 692 O O . LYS A 1 88 ? 75.032 -31.444 -16.994 1.00 51.91 88 LYS A O 1
ATOM 697 N N . MET A 1 89 ? 74.804 -29.213 -16.922 1.00 46.38 89 MET A N 1
ATOM 698 C CA . MET A 1 89 ? 75.470 -28.569 -18.067 1.00 46.38 89 MET A CA 1
ATOM 699 C C . MET A 1 89 ? 74.715 -27.289 -18.447 1.00 46.38 89 MET A C 1
ATOM 701 O O . MET A 1 89 ? 73.490 -27.237 -18.399 1.00 46.38 89 MET A O 1
ATOM 705 N N . ALA A 1 90 ? 75.497 -26.256 -18.737 1.00 54.47 90 ALA A N 1
ATOM 706 C CA . ALA A 1 90 ? 75.071 -24.959 -19.226 1.00 54.47 90 ALA A CA 1
ATOM 707 C C . ALA A 1 90 ? 75.287 -24.918 -20.742 1.00 54.47 90 ALA A C 1
ATOM 709 O O . ALA A 1 90 ? 76.296 -25.453 -21.199 1.00 54.47 90 ALA A O 1
ATOM 710 N N . ASP A 1 91 ? 74.385 -24.243 -21.448 1.00 53.81 91 ASP A N 1
ATOM 711 C CA . ASP A 1 91 ? 74.628 -23.522 -22.703 1.00 53.81 91 ASP A CA 1
ATOM 712 C C . ASP A 1 91 ? 73.708 -22.291 -22.719 1.00 53.81 91 ASP A C 1
ATOM 714 O O . ASP A 1 91 ? 72.508 -22.454 -22.386 1.00 53.81 91 ASP A O 1
#

InterPro domains:
  IPR001005 SANT/Myb domain [PF00249] (1-24)
  IPR001005 SANT/Myb domain [PS50090] (1-24)
  IPR001005 SANT/Myb domain [cd00167]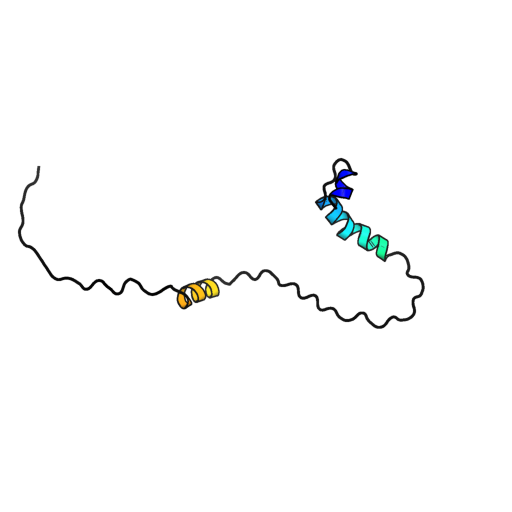 (1-24)
  IPR009057 Homedomain-like superfamily [SSF46689] (1-32)
  IPR015495 Myb transcription factor, plants [PTHR47998] (1-49)
  IPR017930 Myb domain [PS51294] (1-28)

Mean predicted aligned error: 19.89 Å